Protein AF-A0A8T8I5D0-F1 (afdb_monomer)

pLDDT: mean 92.54, std 8.55, range [52.28, 98.62]

Organism: NCBI:txid173560

Foldseek 3Di:
DVDVVCDPCCLQPVLLVL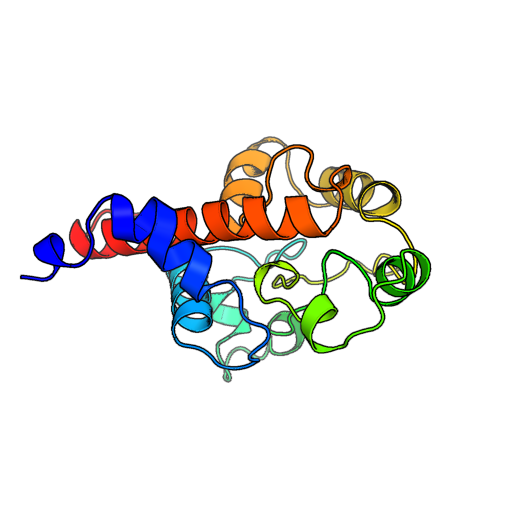LQWLDPDDPSLVLLLVLQQLLQHDQALDPHTSVLCPDPPNPNVVLVDKDFLAAQQQCVVVVNNDPTLRSRNLRIGRHDAPVVQDDHRDQNVVRVVVSCVVRPDPVCSVVNCLSRQADVVLSVDDSVVSSSSSSSSSSVSSVVSVVCVVVVDDD

Radius of gyration: 16.01 Å; Cα contacts (8 Å, |Δi|>4): 214; chains: 1; bounding box: 51×32×42 Å

Mean predicted aligned error: 4.12 Å

Solvent-accessible surface area (backbone atoms only — not comparable to full-atom values): 9520 Å² total; per-residue (Å²): 116,70,72,81,67,62,40,70,61,34,50,74,46,52,42,26,57,63,40,71,38,46,66,96,74,49,72,57,56,52,47,43,54,51,20,36,38,74,66,68,30,58,25,42,68,39,103,42,42,42,49,46,16,68,33,91,80,66,77,36,56,78,49,50,42,67,41,61,64,69,22,68,53,33,37,42,75,74,67,51,70,51,65,62,71,63,46,26,48,53,33,50,41,50,43,42,64,53,93,96,55,67,79,66,52,56,52,39,61,76,50,45,63,62,51,45,68,74,57,44,59,81,94,44,43,67,59,54,32,49,70,71,20,50,56,87,70,43,49,76,46,56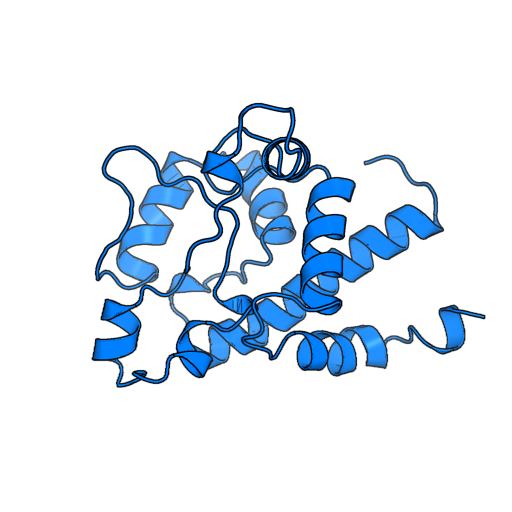,71,68,59,36,37,55,54,20,21,47,34,42,28,49,42,30,50,52,34,49,49,35,68,74,69,67,58,83,134

Sequence (1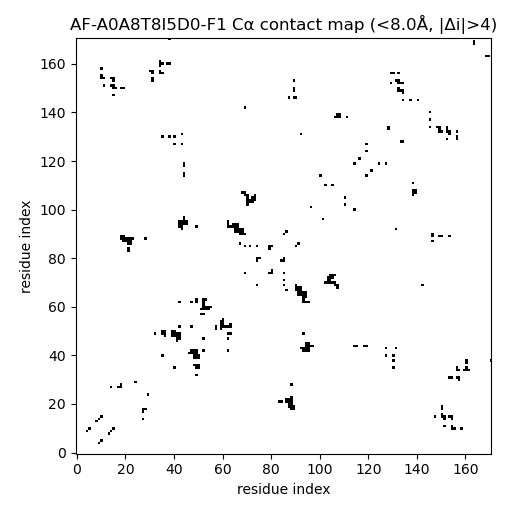71 aa):
MIGTQLTNDFWEVTMPDLLATSAGYSPSLFAYHAALVLLDADVLFAPVKVGDALDPTSGQRSAADRDHLFRRKHLESLGIKSVSRRNQLANYVFVEWPTGGKPAHEAPAEYFPKLWEAHVPADQRDRVRFLHALPEGWEQLEYEEFLERRRKHIALVIRTAFDKLRTGAAA

Nearest PDB structures (foldseek):
  4z31-assembly1_B  TM=1.890E-01  e=3.648E+00  Homo sapiens

Structure (mmCIF, N/CA/C/O backbone):
data_AF-A0A8T8I5D0-F1
#
_entry.id   AF-A0A8T8I5D0-F1
#
loop_
_atom_site.group_PDB
_atom_site.id
_atom_site.type_symbol
_atom_site.label_atom_id
_atom_site.label_alt_id
_atom_site.label_comp_id
_atom_site.label_asym_id
_atom_site.label_entity_id
_atom_site.label_seq_id
_atom_site.pdbx_PDB_ins_code
_atom_site.Cartn_x
_atom_site.Cartn_y
_atom_site.Cartn_z
_atom_site.occupancy
_atom_site.B_iso_or_equiv
_atom_site.auth_seq_id
_atom_site.auth_comp_id
_atom_site.auth_asym_id
_atom_site.auth_atom_id
_atom_site.pdbx_PDB_model_num
ATOM 1 N N . MET A 1 1 ? -29.151 4.603 5.343 1.00 59.19 1 MET A N 1
ATOM 2 C CA . MET A 1 1 ? -28.397 3.548 6.060 1.00 59.19 1 MET A CA 1
ATOM 3 C C . MET A 1 1 ? -27.159 3.180 5.256 1.00 59.19 1 MET A C 1
ATOM 5 O O . MET A 1 1 ? -27.305 2.796 4.103 1.00 59.19 1 MET A O 1
ATOM 9 N N . ILE A 1 2 ? -25.959 3.286 5.833 1.00 73.06 2 ILE A N 1
ATOM 10 C CA . ILE A 1 2 ? -24.694 3.060 5.106 1.00 73.06 2 ILE A CA 1
ATOM 11 C C . ILE A 1 2 ? -24.565 1.635 4.528 1.00 73.06 2 ILE A C 1
ATOM 13 O O . ILE A 1 2 ? -24.013 1.457 3.449 1.00 73.06 2 ILE A O 1
ATOM 17 N N . GLY A 1 3 ? -25.183 0.634 5.170 1.00 70.50 3 GLY A N 1
ATOM 18 C CA . GLY A 1 3 ? -25.175 -0.760 4.700 1.00 70.50 3 GLY A CA 1
ATOM 19 C C . GLY A 1 3 ? -25.888 -1.004 3.363 1.00 70.50 3 GLY A C 1
ATOM 20 O O . GLY A 1 3 ? -25.613 -1.997 2.708 1.00 70.50 3 GLY A O 1
ATOM 21 N N . THR A 1 4 ? -26.758 -0.088 2.920 1.00 75.00 4 THR A N 1
ATOM 22 C CA . THR A 1 4 ? -27.385 -0.163 1.581 1.00 75.00 4 THR A CA 1
ATOM 23 C C . THR A 1 4 ? -26.503 0.405 0.466 1.00 75.00 4 THR A C 1
ATOM 25 O O . THR A 1 4 ? -26.833 0.250 -0.702 1.00 75.00 4 THR A O 1
ATOM 28 N N . GLN A 1 5 ? -25.402 1.076 0.822 1.00 81.94 5 GLN A N 1
ATOM 29 C CA . GLN A 1 5 ? -24.439 1.665 -0.114 1.00 81.94 5 GLN A CA 1
ATOM 30 C C . GLN A 1 5 ? -23.137 0.849 -0.176 1.00 81.94 5 GLN A C 1
ATOM 32 O O . GLN A 1 5 ? -22.532 0.737 -1.234 1.00 81.94 5 GLN A O 1
ATOM 37 N N . LEU A 1 6 ? -22.722 0.250 0.947 1.00 88.38 6 LEU A N 1
ATOM 38 C CA . LEU A 1 6 ? -21.512 -0.574 1.059 1.00 88.38 6 LEU A CA 1
ATOM 39 C C . LEU A 1 6 ? -21.838 -2.073 0.921 1.00 88.38 6 LEU A C 1
ATOM 41 O O . LEU A 1 6 ? -21.645 -2.849 1.858 1.00 88.38 6 LEU A O 1
ATOM 45 N N . THR A 1 7 ? -22.392 -2.462 -0.229 1.00 92.56 7 THR A N 1
ATOM 46 C CA . THR A 1 7 ? -22.723 -3.860 -0.569 1.00 92.56 7 THR A CA 1
ATOM 47 C C . THR A 1 7 ? -21.466 -4.693 -0.859 1.00 92.56 7 THR A C 1
ATOM 49 O O . THR A 1 7 ? -20.357 -4.163 -0.898 1.00 92.56 7 THR A O 1
ATOM 52 N N . ASN A 1 8 ? -21.611 -6.004 -1.094 1.00 92.19 8 ASN A N 1
ATOM 53 C CA . ASN A 1 8 ? -20.480 -6.821 -1.556 1.00 92.19 8 ASN A CA 1
ATOM 54 C C . ASN A 1 8 ? -19.906 -6.292 -2.881 1.00 92.19 8 ASN A C 1
ATOM 56 O O . ASN A 1 8 ? -18.696 -6.110 -2.969 1.00 92.19 8 ASN A O 1
ATOM 60 N N . ASP A 1 9 ? -20.761 -5.914 -3.838 1.00 95.06 9 ASP A N 1
ATOM 61 C CA . ASP A 1 9 ? -20.335 -5.309 -5.109 1.00 95.06 9 ASP A CA 1
ATOM 62 C C . ASP A 1 9 ? -19.525 -4.024 -4.904 1.00 95.06 9 ASP 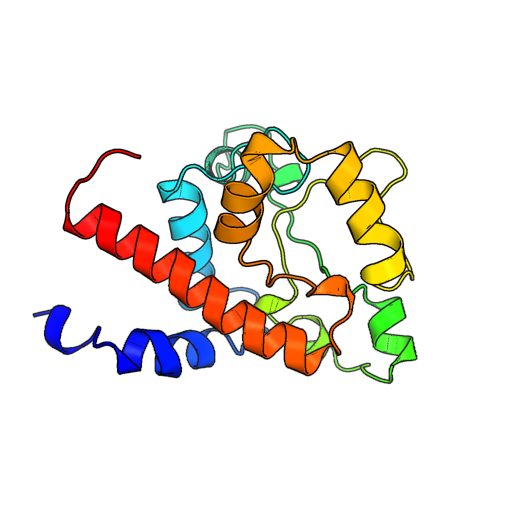A C 1
ATOM 64 O O . ASP A 1 9 ? -18.549 -3.781 -5.615 1.00 95.06 9 ASP A O 1
ATOM 68 N N . PHE A 1 10 ? -19.877 -3.211 -3.900 1.00 95.31 10 PHE A N 1
ATOM 69 C CA . PHE A 1 10 ? -19.073 -2.038 -3.569 1.00 95.31 10 PHE A CA 1
ATOM 70 C C . PHE A 1 10 ? -17.636 -2.435 -3.208 1.00 95.31 10 PHE A C 1
ATOM 72 O O . PHE A 1 10 ? -16.692 -1.821 -3.697 1.00 95.31 10 PHE A O 1
ATOM 79 N N . TRP A 1 11 ? -17.451 -3.453 -2.369 1.00 95.62 11 TRP A N 1
ATOM 80 C CA . TRP A 1 11 ? -16.123 -3.864 -1.911 1.00 95.62 11 TRP A CA 1
ATOM 81 C C . TRP A 1 11 ? -15.327 -4.640 -2.961 1.00 95.62 11 TRP A C 1
ATOM 83 O O . TRP A 1 11 ? -14.105 -4.515 -3.001 1.00 95.62 11 TRP A O 1
ATOM 93 N N . GLU A 1 12 ? -15.999 -5.438 -3.786 1.00 95.75 12 GLU A N 1
ATOM 94 C CA . GLU A 1 12 ? -15.360 -6.341 -4.748 1.00 95.75 12 GLU A CA 1
ATOM 95 C C . GLU A 1 12 ? -15.121 -5.691 -6.116 1.00 95.75 12 GLU A C 1
ATOM 97 O O . GLU A 1 12 ? -14.194 -6.093 -6.820 1.00 95.75 12 GLU A O 1
ATOM 102 N N . VAL A 1 13 ? -15.905 -4.666 -6.474 1.00 95.31 13 VAL A N 1
ATOM 103 C CA . VAL A 1 13 ? -15.837 -3.991 -7.780 1.00 95.31 13 VAL A CA 1
ATOM 104 C C . VAL A 1 13 ? -15.569 -2.497 -7.617 1.00 95.31 13 VAL A C 1
ATOM 106 O O . VAL A 1 13 ? -14.504 -2.011 -7.999 1.00 95.31 13 VAL A O 1
ATOM 109 N N . THR A 1 14 ? -16.488 -1.760 -6.986 1.00 97.25 14 THR A N 1
ATOM 110 C CA . THR A 1 14 ? -16.424 -0.288 -6.952 1.00 97.25 14 THR A CA 1
ATOM 111 C C . THR A 1 14 ? -15.174 0.228 -6.239 1.00 97.25 14 THR A C 1
ATOM 113 O O . THR A 1 14 ? -14.525 1.159 -6.709 1.00 97.25 14 THR A O 1
ATOM 116 N N . MET A 1 15 ? -14.812 -0.352 -5.095 1.00 97.25 15 MET A N 1
ATOM 117 C CA . MET A 1 15 ? -13.678 0.109 -4.301 1.00 97.25 15 MET A CA 1
ATOM 118 C C . MET A 1 15 ? -12.330 -0.153 -4.999 1.00 97.25 15 MET A C 1
ATOM 120 O O . MET A 1 15 ? -11.526 0.782 -5.074 1.00 97.25 15 MET A O 1
ATOM 124 N N . PRO A 1 16 ? -12.062 -1.348 -5.567 1.00 97.69 16 PRO A N 1
ATOM 125 C CA . PRO A 1 16 ? -10.914 -1.560 -6.448 1.00 97.69 16 PRO A CA 1
ATOM 126 C C . PRO A 1 16 ? -10.826 -0.564 -7.613 1.00 97.69 16 PRO A C 1
ATOM 128 O O . PRO A 1 16 ? -9.733 -0.060 -7.882 1.00 97.69 16 PRO A O 1
ATOM 131 N N . ASP A 1 17 ? -11.948 -0.212 -8.247 1.00 97.06 17 ASP A N 1
ATOM 132 C CA . ASP A 1 17 ? -11.974 0.781 -9.330 1.00 97.06 17 ASP A CA 1
ATOM 133 C C . ASP A 1 17 ? -11.627 2.192 -8.828 1.00 97.06 17 ASP A C 1
ATOM 135 O O . ASP A 1 17 ? -10.821 2.899 -9.435 1.00 97.06 17 ASP A O 1
ATOM 139 N N . LEU A 1 18 ? -12.136 2.592 -7.658 1.00 96.75 18 LEU A N 1
ATOM 140 C CA . LEU A 1 18 ? -11.767 3.857 -7.003 1.00 96.75 18 LEU A CA 1
ATOM 141 C C . LEU A 1 18 ? -10.282 3.917 -6.589 1.00 96.75 18 LEU A C 1
ATOM 143 O O . LEU A 1 18 ? -9.733 5.005 -6.373 1.00 96.75 18 LEU A O 1
ATOM 147 N N . LEU A 1 19 ? -9.622 2.764 -6.455 1.00 97.06 19 LEU A N 1
ATOM 148 C CA . LEU A 1 19 ? -8.183 2.636 -6.201 1.00 97.06 19 LEU A CA 1
ATOM 149 C C . LEU A 1 19 ? -7.343 2.638 -7.495 1.00 97.06 19 LEU A C 1
ATOM 151 O O . LEU A 1 19 ? -6.113 2.729 -7.423 1.00 97.06 19 LEU A O 1
ATOM 155 N N . ALA A 1 20 ? -7.964 2.588 -8.678 1.00 96.31 20 ALA A N 1
ATOM 156 C CA . ALA A 1 20 ? -7.302 2.695 -9.980 1.00 96.31 20 ALA A CA 1
ATOM 157 C C . ALA A 1 20 ? -6.967 4.150 -10.346 1.00 96.31 20 ALA A C 1
ATOM 159 O O . ALA A 1 20 ? -7.417 4.702 -11.346 1.00 96.31 20 ALA A O 1
ATOM 160 N N . THR A 1 21 ? -6.150 4.790 -9.512 1.00 94.81 21 THR A N 1
ATOM 161 C CA . THR A 1 21 ? -5.776 6.197 -9.655 1.00 94.81 21 THR A CA 1
ATOM 162 C C . THR A 1 21 ? -4.281 6.410 -9.466 1.00 94.81 21 THR A C 1
ATOM 164 O O . THR A 1 21 ? -3.608 5.655 -8.764 1.00 94.81 21 THR A O 1
ATOM 167 N N . SER A 1 22 ? -3.762 7.474 -10.078 1.00 94.06 22 SER A N 1
ATOM 168 C CA . SER A 1 22 ? -2.411 7.988 -9.835 1.00 94.06 22 SER A CA 1
ATOM 169 C C . SER A 1 22 ? -2.404 9.309 -9.065 1.00 94.06 22 SER A C 1
ATOM 171 O O . SER A 1 22 ? -1.386 10.002 -9.028 1.00 94.06 22 SER A O 1
ATOM 173 N N . ALA A 1 23 ? -3.551 9.717 -8.518 1.00 89.50 23 ALA A N 1
ATOM 174 C CA . ALA A 1 23 ? -3.652 10.937 -7.735 1.00 89.50 23 ALA A CA 1
ATOM 175 C C . ALA A 1 23 ? -2.860 10.788 -6.429 1.00 89.50 23 ALA A C 1
ATOM 177 O O . ALA A 1 23 ? -3.059 9.844 -5.667 1.00 89.50 23 ALA A O 1
ATOM 178 N N . GLY A 1 24 ? -1.984 11.755 -6.142 1.00 83.19 24 GLY A N 1
ATOM 179 C CA . GLY A 1 24 ? -1.240 11.795 -4.878 1.00 83.19 24 GLY A CA 1
ATOM 180 C C . GLY A 1 24 ? -2.123 12.065 -3.653 1.00 83.19 24 GLY A C 1
ATOM 181 O O . GLY A 1 24 ? -1.671 11.849 -2.530 1.00 83.19 24 GLY A O 1
ATOM 182 N N . TYR A 1 25 ? -3.363 12.505 -3.889 1.00 86.50 25 TYR A N 1
ATOM 183 C CA . TYR A 1 25 ? -4.380 12.864 -2.908 1.00 86.50 25 TYR A CA 1
ATOM 184 C C . TYR A 1 25 ? -5.742 12.355 -3.406 1.00 86.50 25 TYR A C 1
ATOM 186 O O . TYR A 1 25 ? -6.248 12.841 -4.418 1.00 86.50 25 TYR A O 1
ATOM 194 N N . SER A 1 26 ? -6.329 11.363 -2.735 1.00 92.00 26 SER A N 1
ATOM 195 C CA . SER A 1 26 ? -7.668 10.855 -3.062 1.00 92.00 26 SER A CA 1
ATOM 196 C C . SER A 1 26 ? -8.367 10.287 -1.820 1.00 92.00 26 SER A C 1
ATOM 198 O O . SER A 1 26 ? -7.693 9.810 -0.904 1.00 92.00 26 SER A O 1
ATOM 200 N N . PRO A 1 27 ? -9.713 10.277 -1.775 1.00 94.75 27 PRO A N 1
ATOM 201 C CA . PRO A 1 27 ? -10.451 9.658 -0.673 1.00 94.75 27 PRO A CA 1
ATOM 202 C C . PRO A 1 27 ? -10.104 8.176 -0.473 1.00 94.75 27 PRO A C 1
ATOM 204 O O . PRO A 1 27 ? -9.925 7.734 0.657 1.00 94.75 27 PRO A O 1
ATOM 207 N N . SER A 1 28 ? -9.947 7.419 -1.564 1.00 94.50 28 SER A N 1
ATOM 208 C CA . SER A 1 28 ? -9.590 5.996 -1.524 1.00 94.50 28 SER A CA 1
ATOM 209 C C . SER A 1 28 ? -8.194 5.752 -0.946 1.00 94.50 28 SER A C 1
ATOM 211 O O . SER A 1 28 ? -7.998 4.798 -0.193 1.00 94.50 28 SER A O 1
ATOM 213 N N . LEU A 1 29 ? -7.242 6.648 -1.221 1.00 94.00 29 LEU A N 1
ATOM 214 C CA . LEU A 1 29 ? -5.915 6.606 -0.617 1.00 94.00 29 LEU A CA 1
ATOM 215 C C . LEU A 1 29 ? -5.983 6.825 0.896 1.00 94.00 29 LEU A C 1
ATOM 217 O O . LEU A 1 29 ? -5.383 6.069 1.657 1.00 94.00 29 LEU A O 1
ATOM 221 N N . PHE A 1 30 ? -6.721 7.842 1.340 1.00 95.31 30 PHE A N 1
ATOM 222 C CA . PHE A 1 30 ? -6.843 8.121 2.770 1.00 95.31 30 PHE A CA 1
ATOM 223 C C . PHE A 1 30 ? -7.617 7.046 3.516 1.00 95.31 30 PHE A C 1
ATOM 225 O O . PHE A 1 30 ? -7.257 6.739 4.648 1.00 95.31 30 PHE A O 1
ATOM 232 N N . ALA A 1 31 ? -8.608 6.420 2.879 1.00 97.00 31 ALA A N 1
ATOM 233 C CA . ALA A 1 31 ? -9.266 5.244 3.431 1.00 97.00 31 ALA A CA 1
ATOM 234 C C . ALA A 1 31 ? -8.259 4.111 3.688 1.00 97.00 31 ALA A C 1
ATOM 236 O O . ALA A 1 31 ? -8.303 3.492 4.748 1.00 97.00 31 ALA A O 1
ATOM 237 N N . TYR A 1 32 ? -7.308 3.883 2.772 1.00 97.56 32 TYR A N 1
ATOM 238 C CA . TYR A 1 32 ? -6.250 2.896 2.989 1.00 97.56 32 TYR A CA 1
ATOM 239 C C . TYR A 1 32 ? -5.305 3.291 4.126 1.00 97.56 32 TYR A C 1
ATOM 241 O O . TYR A 1 32 ? -5.034 2.478 5.002 1.00 97.56 32 TYR A O 1
ATOM 249 N N . HIS A 1 33 ? -4.843 4.544 4.163 1.00 96.44 33 HIS A N 1
ATOM 250 C CA . HIS A 1 33 ? -3.977 5.015 5.249 1.00 96.44 33 HIS A CA 1
ATOM 251 C C . HIS A 1 33 ? -4.665 4.885 6.614 1.00 96.44 33 HIS A C 1
ATOM 253 O O . HIS A 1 33 ? -4.080 4.346 7.547 1.00 96.44 33 HIS A O 1
ATOM 259 N N . ALA A 1 34 ? -5.926 5.308 6.720 1.00 97.06 34 ALA A N 1
ATOM 260 C CA . ALA A 1 34 ? -6.710 5.170 7.942 1.00 97.06 34 ALA A CA 1
ATOM 261 C C . ALA A 1 34 ? -6.891 3.700 8.346 1.00 97.06 34 ALA A C 1
ATOM 263 O O . ALA A 1 34 ? -6.825 3.385 9.532 1.00 97.06 34 ALA A O 1
ATOM 264 N N . ALA A 1 35 ? -7.070 2.796 7.377 1.00 98.12 35 ALA A N 1
ATOM 265 C CA . ALA A 1 35 ? -7.148 1.365 7.644 1.00 98.12 35 ALA A CA 1
ATOM 266 C C . ALA A 1 35 ? -5.843 0.817 8.240 1.00 98.12 35 ALA A C 1
ATOM 268 O O . ALA A 1 35 ? -5.896 0.087 9.225 1.00 98.12 35 ALA A O 1
ATOM 269 N N . LEU A 1 36 ? -4.685 1.211 7.701 1.00 98.06 36 LEU A N 1
ATOM 270 C CA . LEU A 1 36 ? -3.377 0.825 8.241 1.00 98.06 36 LEU A CA 1
ATOM 271 C C . LEU A 1 36 ? -3.175 1.328 9.673 1.00 98.06 36 LEU A C 1
ATOM 273 O O . LEU A 1 36 ? -2.729 0.566 10.525 1.00 98.06 36 LEU A O 1
ATOM 277 N N . VAL A 1 37 ? -3.548 2.582 9.951 1.00 97.12 37 VAL A N 1
ATOM 278 C CA . VAL A 1 37 ? -3.482 3.153 11.306 1.00 97.12 37 VAL A CA 1
ATOM 279 C C . VAL A 1 37 ? -4.399 2.392 12.263 1.00 97.12 37 VAL A C 1
ATOM 281 O O . VAL A 1 37 ? -3.973 1.980 13.335 1.00 97.12 37 VAL A O 1
ATOM 284 N N . LEU A 1 38 ? -5.655 2.159 11.876 1.00 97.38 38 LEU A N 1
ATOM 285 C CA . LEU A 1 38 ? -6.638 1.503 12.739 1.00 97.38 38 LEU A CA 1
ATOM 286 C C . LEU A 1 38 ? -6.311 0.027 13.014 1.00 97.38 38 LEU A C 1
ATOM 288 O O . LEU A 1 38 ? -6.637 -0.499 14.080 1.00 97.38 38 LEU A O 1
ATOM 292 N N . LEU A 1 39 ? -5.707 -0.656 12.043 1.00 97.50 39 LEU A N 1
ATOM 293 C CA . LEU A 1 39 ? -5.267 -2.045 12.171 1.00 97.50 39 LEU A CA 1
ATOM 294 C C . LEU A 1 39 ? -3.867 -2.169 12.796 1.00 97.50 39 LEU A C 1
ATOM 296 O O . LEU A 1 39 ? -3.329 -3.276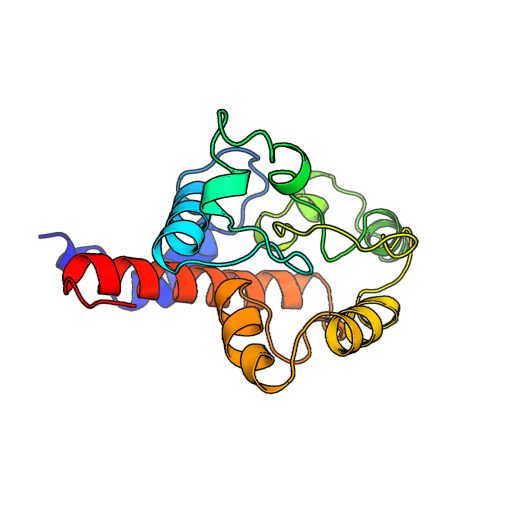 12.853 1.00 97.50 39 LEU A O 1
ATOM 300 N N . ASP A 1 40 ? -3.313 -1.058 13.291 1.00 97.00 40 ASP A N 1
ATOM 301 C CA . ASP A 1 40 ? -2.031 -0.977 13.991 1.00 97.00 40 ASP A CA 1
ATOM 302 C C . ASP A 1 40 ? -0.860 -1.547 13.168 1.00 97.00 40 ASP A C 1
ATOM 304 O O . ASP A 1 40 ? -0.034 -2.327 13.652 1.00 97.00 40 ASP A O 1
ATOM 308 N N . ALA A 1 41 ? -0.828 -1.201 11.878 1.00 97.75 41 ALA A N 1
ATOM 309 C CA . ALA A 1 41 ? 0.209 -1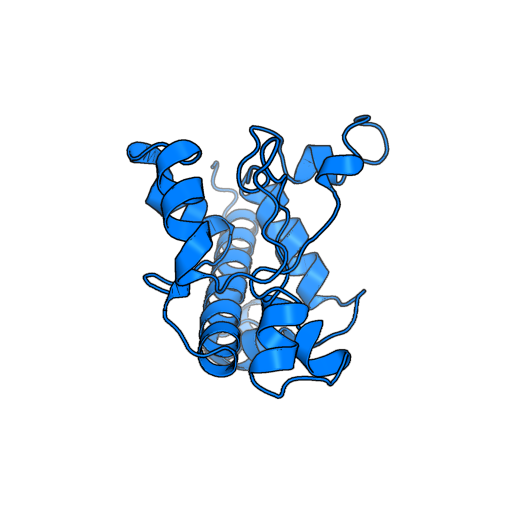.643 10.958 1.00 97.75 41 ALA A CA 1
ATOM 310 C C . ALA A 1 41 ? 1.539 -0.923 11.203 1.00 97.75 41 ALA A C 1
ATOM 312 O O . ALA A 1 41 ? 1.580 0.295 11.406 1.00 97.75 41 ALA A O 1
ATOM 313 N N . ASP A 1 42 ? 2.624 -1.681 11.093 1.00 96.88 42 ASP A N 1
ATOM 314 C CA . ASP A 1 42 ? 3.975 -1.141 10.994 1.00 96.88 42 ASP A CA 1
ATOM 315 C C . ASP A 1 42 ? 4.266 -0.698 9.547 1.00 96.88 42 ASP A C 1
ATOM 317 O O . ASP A 1 42 ? 3.601 -1.115 8.594 1.00 96.88 42 ASP A O 1
ATOM 321 N N . VAL A 1 43 ? 5.258 0.169 9.370 1.00 96.44 43 VAL A N 1
ATOM 322 C CA . VAL A 1 43 ? 5.862 0.501 8.077 1.00 96.44 43 VAL A CA 1
ATOM 323 C C . VAL A 1 43 ? 6.618 -0.728 7.568 1.00 96.44 43 VAL A C 1
ATOM 325 O O . VAL A 1 43 ? 7.294 -1.417 8.328 1.00 96.44 43 VAL A O 1
ATOM 328 N N . LEU A 1 44 ? 6.531 -1.032 6.269 1.00 95.81 44 LEU A N 1
ATOM 329 C CA . LEU A 1 44 ? 7.168 -2.234 5.733 1.00 95.81 44 LEU A CA 1
ATOM 330 C C . LEU A 1 44 ? 8.687 -2.179 5.974 1.00 95.81 44 LEU A C 1
ATOM 332 O O . LEU A 1 44 ? 9.335 -1.197 5.615 1.00 95.81 44 LEU A O 1
ATOM 336 N N . PHE A 1 45 ? 9.231 -3.252 6.555 1.00 94.38 45 PHE A N 1
ATOM 337 C CA . PHE A 1 45 ? 10.640 -3.414 6.948 1.00 94.38 45 PHE A CA 1
ATOM 338 C C . PHE A 1 45 ? 11.154 -2.495 8.073 1.00 94.38 45 PHE A C 1
ATOM 340 O O . PHE A 1 45 ? 12.355 -2.518 8.347 1.00 94.38 45 PHE A O 1
ATOM 347 N N . ALA A 1 46 ? 10.283 -1.764 8.777 1.00 92.12 46 ALA A N 1
ATOM 348 C CA . ALA A 1 46 ? 10.657 -0.991 9.961 1.00 92.12 46 ALA A CA 1
ATOM 349 C C . ALA A 1 46 ? 9.700 -1.224 11.140 1.00 92.12 46 ALA A C 1
ATOM 351 O O . ALA A 1 46 ? 8.490 -1.292 10.947 1.00 92.12 46 ALA A O 1
ATOM 352 N N . PRO A 1 47 ? 10.207 -1.268 12.385 1.00 91.94 47 PRO A N 1
ATOM 353 C CA . PRO A 1 47 ? 9.382 -1.382 13.587 1.00 91.94 47 PRO A CA 1
ATOM 354 C C . PRO A 1 47 ? 8.792 -0.016 13.994 1.00 91.94 47 PRO A C 1
ATOM 356 O O . PRO A 1 47 ? 8.949 0.427 15.130 1.00 91.94 47 PRO A O 1
ATOM 359 N N . VAL A 1 48 ? 8.166 0.691 13.050 1.00 94.06 48 VAL A N 1
ATOM 360 C CA . VAL A 1 48 ? 7.553 2.015 13.245 1.00 94.06 48 VAL A CA 1
ATOM 361 C C . VAL A 1 48 ? 6.097 1.931 12.824 1.00 94.06 48 VAL A C 1
ATOM 363 O O . VAL A 1 48 ? 5.812 1.473 11.721 1.00 94.06 48 VAL A O 1
ATOM 366 N N . LYS A 1 49 ? 5.165 2.398 13.658 1.00 96.12 49 LYS A N 1
ATOM 367 C CA . LYS A 1 49 ? 3.744 2.401 13.301 1.00 96.12 49 LYS A CA 1
ATOM 368 C C . LYS A 1 49 ? 3.471 3.373 12.164 1.00 96.12 49 LYS A C 1
ATOM 370 O O . LYS A 1 49 ? 3.968 4.496 12.160 1.00 96.12 49 LYS A O 1
ATOM 375 N N . VAL A 1 50 ? 2.588 2.989 11.243 1.00 96.25 50 VAL A N 1
ATOM 376 C CA . VAL A 1 50 ? 2.091 3.902 10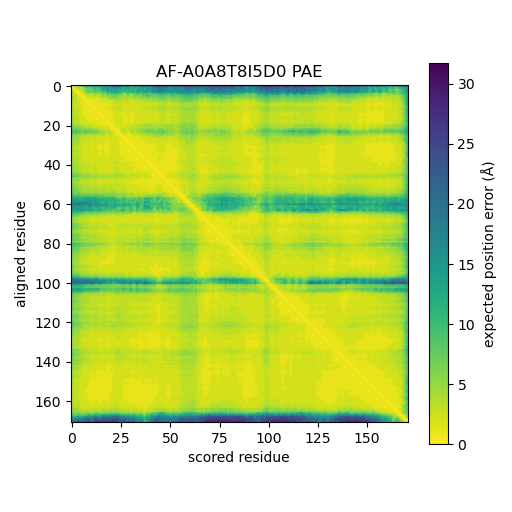.199 1.00 96.25 50 VAL A CA 1
ATOM 377 C C . VAL A 1 50 ? 1.419 5.128 10.830 1.00 96.25 50 VAL A C 1
ATOM 379 O O . VAL A 1 50 ? 1.545 6.230 10.305 1.00 96.25 50 VAL A O 1
ATOM 382 N N . GLY A 1 51 ? 0.746 4.959 11.975 1.00 95.19 51 GLY A N 1
ATOM 383 C CA . GLY A 1 51 ? 0.178 6.070 12.748 1.00 95.19 51 GLY A CA 1
ATOM 384 C C . GLY A 1 51 ? 1.236 7.081 13.184 1.00 95.19 51 GLY A C 1
ATOM 385 O O . GLY A 1 51 ? 1.094 8.266 12.891 1.00 95.19 51 GLY A O 1
ATOM 386 N N . ASP A 1 52 ? 2.324 6.604 13.790 1.00 93.62 52 ASP A N 1
ATOM 387 C CA . ASP A 1 52 ? 3.433 7.454 14.232 1.00 93.62 52 ASP A CA 1
ATOM 388 C C . ASP A 1 52 ? 4.147 8.109 13.047 1.00 93.62 52 ASP A C 1
ATOM 390 O O . ASP A 1 52 ? 4.468 9.293 13.097 1.00 93.62 52 ASP A O 1
ATOM 394 N N . ALA A 1 53 ? 4.359 7.376 11.953 1.00 91.81 53 ALA A N 1
ATOM 395 C CA . ALA A 1 53 ? 4.959 7.913 10.734 1.00 91.81 53 ALA A CA 1
ATOM 396 C C . ALA A 1 53 ? 4.134 9.075 10.150 1.00 91.81 53 ALA A C 1
ATOM 398 O O . ALA A 1 53 ? 4.690 10.074 9.698 1.00 91.81 53 ALA A O 1
ATOM 399 N N . LEU A 1 54 ? 2.803 8.967 10.178 1.00 91.06 54 LEU A N 1
ATOM 400 C CA . LEU A 1 54 ? 1.895 9.999 9.675 1.00 91.06 54 LEU A CA 1
ATOM 401 C C . LEU A 1 54 ? 1.676 11.162 10.659 1.00 91.06 54 LEU A C 1
ATOM 403 O O . LEU A 1 54 ? 1.189 12.214 10.236 1.00 91.06 54 LEU A O 1
ATOM 407 N N . ASP A 1 55 ? 2.023 11.007 11.939 1.00 89.31 55 ASP A N 1
ATOM 408 C CA . ASP A 1 55 ? 1.905 12.068 12.939 1.00 89.31 55 ASP A CA 1
ATOM 409 C C . ASP A 1 55 ? 2.989 13.148 12.719 1.00 89.31 55 ASP A C 1
ATOM 411 O O . ASP A 1 55 ? 4.187 12.885 12.862 1.00 89.31 55 ASP A O 1
ATOM 415 N N . PRO A 1 56 ? 2.615 14.408 12.415 1.00 83.88 56 PRO A N 1
ATOM 416 C CA . PRO A 1 56 ? 3.581 15.481 12.178 1.00 83.88 56 PRO A CA 1
ATOM 417 C C . PRO A 1 56 ? 4.445 15.837 13.403 1.00 83.88 56 PRO A C 1
ATOM 419 O O . PRO A 1 56 ? 5.456 16.541 13.242 1.00 83.88 56 PRO A O 1
ATOM 422 N N . THR A 1 57 ? 4.058 15.379 14.597 1.00 88.25 57 THR A N 1
ATOM 423 C CA . THR A 1 57 ? 4.714 15.650 15.883 1.00 88.25 57 THR A CA 1
ATOM 424 C C . THR A 1 57 ? 5.655 14.540 16.361 1.00 88.25 57 THR A C 1
ATOM 426 O O . THR A 1 57 ? 6.520 14.817 17.188 1.00 88.25 57 THR A O 1
ATOM 429 N N . SER A 1 58 ? 5.568 13.325 15.806 1.00 83.06 58 SER A N 1
ATOM 430 C CA . SER A 1 58 ? 6.319 12.143 16.273 1.00 83.06 58 SER A CA 1
ATOM 431 C C . SER A 1 58 ? 7.829 12.197 16.008 1.00 83.06 58 SER A C 1
ATOM 433 O O . SER A 1 58 ? 8.600 11.424 16.573 1.00 83.06 58 SER A O 1
ATOM 435 N N . GLY A 1 59 ? 8.266 13.077 15.100 1.00 78.38 59 GLY A N 1
ATOM 436 C CA . GLY A 1 59 ? 9.645 13.127 14.609 1.00 78.38 59 GLY A CA 1
ATOM 437 C C . GLY A 1 59 ? 10.001 12.029 13.593 1.00 78.38 59 GLY A C 1
ATOM 438 O O . GLY A 1 59 ? 11.080 12.094 13.012 1.00 78.38 59 GLY A O 1
ATOM 439 N N . GLN A 1 60 ? 9.094 11.090 13.295 1.00 77.81 60 GLN A N 1
ATOM 440 C CA . GLN A 1 60 ? 9.304 9.947 12.386 1.00 77.81 60 GLN A CA 1
ATOM 441 C C . GLN A 1 60 ? 8.958 10.259 10.917 1.00 77.81 60 GLN A C 1
ATOM 443 O O . GLN A 1 60 ? 8.545 9.388 10.155 1.00 77.81 60 GLN A O 1
ATOM 448 N N . ARG A 1 61 ? 9.119 11.516 10.481 1.00 66.81 61 ARG A N 1
ATOM 449 C CA . ARG A 1 61 ? 8.633 11.971 9.161 1.00 66.81 61 ARG A CA 1
ATOM 450 C C . ARG A 1 61 ? 9.253 11.228 7.978 1.00 66.81 61 ARG A C 1
ATOM 452 O O . ARG A 1 61 ? 8.602 11.122 6.948 1.00 66.81 61 ARG A O 1
ATOM 459 N N . SER A 1 62 ? 10.477 10.714 8.107 1.00 69.25 62 SER A N 1
ATOM 460 C CA . SER A 1 62 ? 11.119 9.920 7.049 1.00 69.25 62 SER A CA 1
ATOM 461 C C . SER A 1 62 ? 10.408 8.591 6.787 1.00 69.25 62 SER A C 1
ATOM 463 O O . SER A 1 62 ? 10.429 8.111 5.659 1.00 69.25 62 SER A O 1
ATOM 465 N N . ALA A 1 63 ? 9.739 8.021 7.793 1.00 73.12 63 ALA A N 1
ATOM 466 C CA . ALA A 1 63 ? 8.960 6.791 7.659 1.00 73.12 63 ALA A CA 1
ATOM 467 C C . ALA A 1 63 ? 7.574 7.033 7.020 1.00 73.12 63 ALA A C 1
ATOM 469 O O . ALA A 1 63 ? 6.889 6.087 6.628 1.00 73.12 63 ALA A O 1
ATOM 470 N N . ALA A 1 64 ? 7.152 8.301 6.890 1.00 73.94 64 ALA A N 1
ATOM 471 C CA . ALA A 1 64 ? 5.909 8.695 6.218 1.00 73.94 64 ALA A CA 1
ATOM 472 C C . ALA A 1 64 ? 6.016 8.622 4.688 1.00 73.94 64 ALA A C 1
ATOM 474 O O . ALA A 1 64 ? 5.002 8.673 3.980 1.00 73.94 64 ALA A O 1
ATOM 475 N N . ASP A 1 65 ? 7.241 8.554 4.167 1.00 82.50 65 ASP A N 1
ATOM 476 C CA . ASP A 1 65 ? 7.475 8.546 2.737 1.00 82.50 65 ASP A CA 1
ATOM 477 C C . ASP A 1 65 ? 7.003 7.224 2.131 1.00 82.50 65 ASP A C 1
ATOM 479 O O . ASP A 1 65 ? 7.340 6.119 2.557 1.00 82.50 65 ASP A O 1
ATOM 483 N N . ARG A 1 66 ? 6.191 7.353 1.084 1.00 90.94 66 ARG A N 1
ATOM 484 C CA . ARG A 1 66 ? 5.757 6.218 0.277 1.00 90.94 66 ARG A CA 1
ATOM 485 C C . ARG A 1 66 ? 6.751 5.990 -0.840 1.00 90.94 66 ARG A C 1
ATOM 487 O O . ARG A 1 66 ? 7.194 6.939 -1.486 1.00 90.94 66 ARG A O 1
ATOM 494 N N . ASP A 1 67 ? 7.003 4.729 -1.148 1.00 93.69 67 ASP A N 1
ATOM 495 C CA . ASP A 1 67 ? 7.880 4.355 -2.248 1.00 93.69 67 ASP A CA 1
ATOM 496 C C . ASP A 1 67 ? 7.232 3.309 -3.158 1.00 93.69 67 ASP A C 1
ATOM 498 O O . ASP A 1 67 ? 6.259 2.651 -2.787 1.00 93.69 67 ASP A O 1
ATOM 502 N N . HIS A 1 68 ? 7.746 3.193 -4.382 1.00 95.62 68 HIS A N 1
ATOM 503 C CA . HIS A 1 68 ? 7.242 2.254 -5.376 1.00 95.62 68 HIS A CA 1
ATOM 504 C C . HIS A 1 68 ? 7.767 0.837 -5.132 1.00 95.62 68 HIS A C 1
ATOM 506 O O . HIS A 1 68 ? 8.971 0.639 -4.956 1.00 95.62 68 HIS A O 1
ATOM 512 N N . LEU A 1 69 ? 6.889 -0.157 -5.238 1.00 96.75 69 LEU A N 1
ATOM 513 C CA . LEU A 1 69 ? 7.256 -1.574 -5.261 1.00 96.75 69 LEU A CA 1
ATOM 514 C C . LEU A 1 69 ? 7.897 -1.935 -6.609 1.00 96.75 69 LEU A C 1
ATOM 516 O O . LEU A 1 69 ? 9.047 -2.370 -6.669 1.00 96.75 69 LEU A O 1
ATOM 520 N N . PHE A 1 70 ? 7.227 -1.653 -7.725 1.00 97.31 70 PHE A N 1
ATOM 521 C CA . PHE A 1 70 ? 7.864 -1.732 -9.037 1.00 97.31 70 PHE A CA 1
ATOM 522 C C . PHE A 1 70 ? 8.644 -0.446 -9.302 1.00 97.31 70 PHE A C 1
ATOM 524 O O . PHE A 1 70 ? 8.072 0.637 -9.477 1.00 97.31 70 PHE A O 1
ATOM 531 N N . ARG A 1 71 ? 9.974 -0.569 -9.320 1.00 95.00 71 ARG A N 1
ATOM 532 C CA . ARG A 1 71 ? 10.907 0.559 -9.402 1.00 95.00 71 ARG A CA 1
ATOM 533 C C . ARG A 1 71 ? 10.841 1.232 -10.766 1.00 95.00 71 ARG A C 1
ATOM 535 O O . ARG A 1 71 ? 10.671 0.587 -11.798 1.00 95.00 71 ARG A O 1
ATOM 542 N N . ARG A 1 72 ? 11.060 2.549 -10.785 1.00 95.12 72 ARG A N 1
ATOM 543 C CA . ARG A 1 72 ? 10.975 3.376 -11.998 1.00 95.12 72 ARG A CA 1
ATOM 544 C C . ARG A 1 72 ? 11.758 2.801 -13.183 1.00 95.12 72 ARG A C 1
ATOM 546 O O . ARG A 1 72 ? 11.208 2.726 -14.275 1.00 95.12 72 ARG A O 1
ATOM 553 N N . LYS A 1 73 ? 13.033 2.455 -12.977 1.00 95.25 73 LYS A N 1
ATOM 554 C CA . LYS A 1 73 ? 13.920 1.997 -14.058 1.00 95.25 73 LYS A CA 1
ATOM 555 C C . LYS A 1 73 ? 13.551 0.601 -14.567 1.00 95.25 73 LYS A C 1
ATOM 557 O O . LYS A 1 73 ? 13.639 0.376 -15.768 1.00 95.25 73 LYS A O 1
ATOM 562 N N . HIS A 1 74 ? 13.057 -0.273 -13.689 1.00 96.56 74 HIS A N 1
ATOM 563 C CA . HIS A 1 74 ? 12.473 -1.553 -14.087 1.00 96.56 74 HIS A CA 1
ATOM 564 C C . HIS A 1 74 ? 11.216 -1.343 -14.951 1.00 96.56 74 HIS A C 1
ATOM 566 O O . HIS A 1 74 ? 11.103 -1.881 -16.042 1.00 96.56 74 HIS A O 1
ATOM 572 N N . LEU A 1 75 ? 10.302 -0.459 -14.540 1.00 97.19 75 LEU A N 1
ATOM 573 C CA . LEU A 1 75 ? 9.121 -0.139 -15.353 1.00 97.19 75 LEU A CA 1
ATOM 574 C C . LEU A 1 75 ? 9.489 0.485 -16.711 1.00 97.19 75 LEU A C 1
ATOM 576 O O . LEU A 1 75 ? 8.868 0.175 -17.725 1.00 97.19 75 LEU A O 1
ATOM 580 N N . GLU A 1 76 ? 10.517 1.337 -16.758 1.00 96.38 76 GLU A N 1
ATOM 581 C CA . GLU A 1 76 ? 11.020 1.911 -18.012 1.00 96.38 76 GLU A CA 1
ATOM 582 C C . GLU A 1 76 ? 11.601 0.845 -18.959 1.00 96.38 76 GLU A C 1
ATOM 584 O O . GLU A 1 76 ? 11.388 0.966 -20.170 1.00 96.38 76 GLU A O 1
ATOM 589 N N . SER A 1 77 ? 12.279 -0.193 -18.447 1.00 95.81 77 SER A N 1
ATOM 590 C CA . SER A 1 77 ? 12.800 -1.296 -19.274 1.00 95.81 77 SER A CA 1
ATOM 591 C C . SER A 1 77 ? 11.691 -2.184 -19.843 1.00 95.81 77 SER A C 1
ATOM 593 O O . SER A 1 77 ? 11.832 -2.680 -20.957 1.00 95.81 77 SER A O 1
ATOM 595 N N . LEU A 1 78 ? 10.551 -2.285 -19.152 1.00 95.69 78 LEU A N 1
ATOM 596 C CA . LEU A 1 78 ? 9.322 -2.920 -19.649 1.00 95.69 78 LEU A CA 1
ATOM 597 C C . LEU A 1 78 ? 8.521 -2.026 -20.621 1.00 95.69 78 LEU A C 1
ATOM 599 O O . LEU A 1 78 ? 7.408 -2.361 -21.022 1.00 95.69 78 LEU A O 1
ATOM 603 N N . GLY A 1 79 ? 9.042 -0.849 -20.986 1.00 96.81 79 GLY A N 1
ATOM 604 C CA . GLY A 1 79 ? 8.369 0.099 -21.880 1.00 96.81 79 GLY A CA 1
ATOM 605 C C . GLY A 1 79 ? 7.310 0.981 -21.203 1.00 96.81 79 GLY A C 1
ATOM 606 O O . GLY A 1 79 ? 6.687 1.819 -21.860 1.00 96.81 79 GLY A O 1
ATOM 607 N N . ILE A 1 80 ? 7.131 0.879 -19.884 1.00 96.50 80 ILE A N 1
ATOM 608 C CA . ILE A 1 80 ? 6.154 1.651 -19.107 1.00 96.50 80 ILE A CA 1
ATOM 609 C C . ILE A 1 80 ? 6.779 2.982 -18.675 1.00 96.50 80 ILE A C 1
ATOM 611 O O . ILE A 1 80 ? 7.305 3.157 -17.576 1.00 96.50 80 ILE A O 1
ATOM 615 N N . LYS A 1 81 ? 6.718 3.961 -19.579 1.00 94.44 81 LYS A N 1
ATOM 616 C CA . LYS A 1 81 ? 7.351 5.282 -19.393 1.00 94.44 81 LYS A CA 1
ATOM 617 C C . LYS A 1 81 ? 6.414 6.347 -18.819 1.00 94.44 81 LYS A C 1
ATOM 619 O O . LYS A 1 81 ? 6.881 7.352 -18.283 1.00 94.44 81 LYS A O 1
ATOM 624 N N . SER A 1 82 ? 5.100 6.138 -18.922 1.00 95.75 82 SER A N 1
ATOM 625 C CA . SER A 1 82 ? 4.103 7.105 -18.451 1.00 95.75 82 SER A CA 1
ATOM 626 C C . SER A 1 82 ? 4.185 7.301 -16.935 1.00 95.75 82 SER A C 1
ATOM 628 O O . SER A 1 82 ? 4.127 6.341 -16.167 1.00 95.75 82 SER A O 1
ATOM 630 N N . VAL A 1 83 ? 4.259 8.560 -16.495 1.00 94.62 83 VAL A N 1
ATOM 631 C CA . VAL A 1 83 ? 4.248 8.921 -15.069 1.00 94.62 83 VAL A CA 1
ATOM 632 C C . VAL A 1 83 ? 2.963 8.446 -14.390 1.00 94.62 83 VAL A C 1
ATOM 634 O O . VAL A 1 83 ? 3.045 7.872 -13.309 1.00 94.62 83 VAL A O 1
ATOM 637 N N . SER A 1 84 ? 1.799 8.604 -15.029 1.00 94.38 84 SER A N 1
ATOM 638 C CA . SER A 1 84 ? 0.517 8.181 -14.449 1.00 94.38 84 SER A CA 1
ATOM 639 C C . SER A 1 84 ? 0.414 6.664 -14.293 1.00 94.38 84 SER A C 1
ATOM 641 O O . SER A 1 84 ? -0.175 6.190 -13.325 1.00 94.38 84 SER A O 1
ATOM 643 N N . ARG A 1 85 ? 1.027 5.887 -15.197 1.00 95.31 85 ARG A N 1
ATOM 644 C CA . ARG A 1 85 ? 1.078 4.422 -15.063 1.00 95.31 85 ARG A CA 1
ATOM 645 C C . ARG A 1 85 ? 2.017 3.978 -13.952 1.00 95.31 85 ARG A C 1
ATOM 647 O O . ARG A 1 85 ? 1.676 3.058 -13.235 1.00 95.31 85 ARG A O 1
ATOM 654 N N . ARG A 1 86 ? 3.163 4.637 -13.768 1.00 95.38 86 ARG A N 1
ATOM 655 C CA . ARG A 1 86 ? 4.109 4.277 -12.694 1.00 95.38 86 ARG A CA 1
ATOM 656 C C . ARG A 1 86 ? 3.622 4.691 -11.308 1.00 95.38 86 ARG A C 1
ATOM 658 O O . ARG A 1 86 ? 3.838 3.969 -10.337 1.00 95.38 86 ARG A O 1
ATOM 665 N N . ASN A 1 87 ? 2.961 5.845 -11.222 1.00 95.50 87 ASN A N 1
ATOM 666 C CA . ASN A 1 87 ? 2.471 6.434 -9.974 1.00 95.50 87 ASN A CA 1
ATOM 667 C C . ASN A 1 87 ? 1.080 5.926 -9.585 1.00 95.50 87 ASN A C 1
ATOM 669 O O . ASN A 1 87 ? 0.341 6.627 -8.899 1.00 95.50 87 ASN A O 1
ATOM 673 N N . GLN A 1 88 ? 0.702 4.730 -10.029 1.00 97.19 88 GLN A N 1
ATOM 674 C CA . GLN A 1 88 ? -0.531 4.096 -9.582 1.00 97.19 88 GLN A CA 1
ATOM 675 C C . GLN A 1 88 ? -0.488 3.889 -8.069 1.00 97.19 88 GLN A C 1
ATOM 677 O O . GLN A 1 88 ? 0.527 3.452 -7.529 1.00 97.19 88 GLN A O 1
ATOM 682 N N . LEU A 1 89 ? -1.601 4.166 -7.393 1.00 96.62 89 LEU A N 1
ATOM 683 C CA . LEU A 1 89 ? -1.744 4.027 -5.944 1.00 96.62 89 LEU A CA 1
ATOM 684 C C . LEU A 1 89 ? -1.298 2.642 -5.469 1.00 96.62 89 LEU A C 1
ATOM 686 O O . LEU A 1 89 ? -0.505 2.529 -4.538 1.00 96.62 89 LEU A O 1
ATOM 690 N N . ALA A 1 90 ? -1.737 1.595 -6.169 1.00 97.75 90 ALA A N 1
ATOM 691 C CA . ALA A 1 90 ? -1.382 0.212 -5.873 1.00 97.75 90 ALA A CA 1
ATOM 692 C C . ALA A 1 90 ? 0.101 -0.127 -6.111 1.00 97.75 90 ALA A C 1
ATOM 694 O O . ALA A 1 90 ? 0.527 -1.215 -5.745 1.00 97.75 90 ALA A O 1
ATOM 695 N N . ASN A 1 91 ? 0.910 0.780 -6.662 1.00 97.75 91 ASN A N 1
ATOM 696 C CA . ASN A 1 91 ? 2.360 0.618 -6.730 1.00 97.75 91 ASN A CA 1
ATOM 697 C C . ASN A 1 91 ? 3.086 1.193 -5.504 1.00 97.75 91 ASN A C 1
ATOM 699 O O . ASN A 1 91 ? 4.267 0.921 -5.334 1.00 97.75 91 ASN A O 1
ATOM 703 N N . TYR A 1 92 ? 2.416 1.974 -4.653 1.00 95.88 92 TYR A N 1
ATOM 704 C CA . TYR A 1 92 ? 3.038 2.601 -3.488 1.00 95.88 92 TYR A CA 1
ATOM 705 C C . TYR A 1 92 ? 2.880 1.781 -2.209 1.00 95.88 92 TYR A C 1
ATOM 707 O O . TYR A 1 92 ? 1.880 1.092 -2.000 1.00 95.88 92 TYR A O 1
ATOM 715 N N . VAL A 1 93 ? 3.847 1.899 -1.310 1.00 95.69 93 VAL A N 1
ATOM 716 C CA . VAL A 1 93 ? 3.792 1.331 0.038 1.00 95.69 93 VAL A CA 1
ATOM 717 C C . VAL A 1 93 ? 4.514 2.261 1.014 1.00 95.69 93 VAL A C 1
ATOM 719 O O . VAL A 1 93 ? 5.451 2.951 0.613 1.00 95.69 93 VAL A O 1
ATOM 722 N N . PHE A 1 94 ? 4.080 2.294 2.274 1.00 95.62 94 PHE A N 1
ATOM 723 C CA . PHE A 1 94 ? 4.914 2.819 3.355 1.00 95.62 94 PHE A CA 1
ATOM 724 C C . PHE A 1 94 ? 6.007 1.798 3.628 1.00 95.62 94 PHE A C 1
ATOM 726 O O . PHE A 1 94 ? 5.706 0.678 4.040 1.00 95.62 94 PHE A O 1
ATOM 733 N N . VAL A 1 95 ? 7.248 2.164 3.342 1.00 94.12 95 VAL A N 1
ATOM 734 C CA . VAL A 1 95 ? 8.400 1.278 3.470 1.00 94.12 95 VAL A CA 1
ATOM 735 C C . VAL A 1 95 ? 9.602 2.089 3.902 1.00 94.12 95 VAL A C 1
ATOM 737 O O . VAL A 1 95 ? 9.871 3.154 3.350 1.00 94.12 95 VAL A O 1
ATOM 740 N N . GLU A 1 96 ? 10.355 1.543 4.842 1.00 91.81 96 GLU A N 1
ATOM 741 C CA . GLU A 1 96 ? 11.680 2.035 5.165 1.00 91.81 96 GLU A CA 1
ATOM 742 C C . GLU A 1 96 ? 12.689 1.026 4.631 1.00 91.81 96 GLU A C 1
ATOM 744 O O . GLU A 1 96 ? 12.727 -0.130 5.047 1.00 91.81 96 GLU A O 1
ATOM 749 N N . TRP A 1 97 ? 13.476 1.433 3.638 1.00 90.25 97 TRP A N 1
ATOM 750 C CA . TRP A 1 97 ? 14.452 0.531 3.042 1.00 90.25 97 TRP A CA 1
ATOM 751 C C . TRP A 1 97 ? 15.643 0.351 3.991 1.00 90.25 97 TRP A C 1
ATOM 753 O O . TRP A 1 97 ? 16.283 1.351 4.328 1.00 90.25 97 TRP A O 1
ATOM 763 N N . PRO A 1 98 ? 16.000 -0.892 4.363 1.00 85.94 98 PRO A N 1
ATOM 764 C CA . PRO A 1 98 ? 17.173 -1.159 5.188 1.00 85.94 98 PRO A CA 1
ATOM 765 C C . PRO A 1 98 ? 18.459 -0.597 4.563 1.00 85.94 98 PRO A C 1
ATOM 767 O O . PRO A 1 98 ? 18.566 -0.453 3.340 1.00 85.94 98 PRO A O 1
ATOM 770 N N . THR A 1 99 ? 19.464 -0.303 5.391 1.00 74.12 99 THR A N 1
ATOM 771 C CA . THR A 1 99 ? 20.756 0.250 4.951 1.00 74.12 99 THR A CA 1
ATOM 772 C C . THR A 1 99 ? 21.381 -0.590 3.830 1.00 74.12 99 THR A C 1
ATOM 774 O O . THR A 1 99 ? 21.629 -1.780 3.998 1.00 74.12 99 THR A O 1
ATOM 777 N N . GLY A 1 100 ? 21.644 0.038 2.676 1.00 68.69 100 GLY A N 1
ATOM 778 C CA . GLY A 1 100 ? 22.184 -0.627 1.479 1.00 68.69 100 GLY A CA 1
ATOM 779 C C . GLY A 1 100 ? 21.154 -1.379 0.621 1.00 68.69 100 GLY A C 1
ATOM 780 O O . GLY A 1 100 ? 21.529 -1.960 -0.392 1.00 68.69 100 GLY A O 1
ATOM 781 N N . GLY A 1 101 ? 19.872 -1.356 1.000 1.00 74.38 101 GLY A N 1
ATOM 782 C CA . GLY A 1 101 ? 18.829 -2.243 0.476 1.00 74.38 101 GLY A CA 1
ATOM 783 C C . GLY A 1 101 ? 17.696 -1.573 -0.301 1.00 74.38 101 GLY A C 1
ATOM 784 O O . GLY A 1 101 ? 16.698 -2.235 -0.568 1.00 74.38 101 GLY A O 1
ATOM 785 N N . LYS A 1 102 ? 17.801 -0.287 -0.675 1.00 87.00 102 LYS A N 1
ATOM 786 C CA . LYS A 1 102 ? 16.818 0.339 -1.576 1.00 87.00 102 LYS A CA 1
ATOM 787 C C . LYS A 1 102 ? 17.087 -0.115 -3.017 1.00 87.00 102 LYS A C 1
ATOM 789 O O . LYS A 1 102 ? 18.064 0.358 -3.602 1.00 87.00 102 LYS A O 1
ATOM 794 N N . PRO A 1 103 ? 16.234 -0.961 -3.622 1.00 88.00 103 PRO A N 1
ATOM 795 C CA . PRO A 1 103 ? 16.426 -1.389 -5.001 1.00 88.00 103 PRO A CA 1
ATOM 796 C C . PRO A 1 103 ? 16.326 -0.183 -5.934 1.00 88.00 103 PRO A C 1
ATOM 798 O O . PRO A 1 103 ? 15.470 0.702 -5.790 1.00 88.00 103 PRO A O 1
ATOM 801 N N . ALA A 1 104 ? 17.215 -0.130 -6.909 1.00 87.06 104 ALA A N 1
ATOM 802 C CA . ALA A 1 104 ? 17.285 0.968 -7.848 1.00 87.06 104 ALA A CA 1
ATOM 803 C C . ALA A 1 104 ? 16.640 0.583 -9.182 1.00 87.06 104 ALA A C 1
ATOM 805 O O . ALA A 1 104 ? 15.891 1.379 -9.760 1.00 87.06 104 ALA A O 1
ATOM 806 N N . HIS A 1 105 ? 17.007 -0.574 -9.733 1.00 89.75 105 HIS A N 1
ATOM 807 C CA . HIS A 1 105 ? 16.718 -0.992 -11.118 1.00 89.75 105 HIS A CA 1
ATOM 808 C C . HIS A 1 105 ? 16.135 -2.404 -11.183 1.00 89.75 105 HIS A C 1
ATOM 810 O O . HIS A 1 105 ? 15.587 -2.783 -12.212 1.00 89.75 105 HIS A O 1
ATOM 816 N N . GLU A 1 106 ? 16.265 -3.136 -10.086 1.00 93.94 106 GLU A N 1
ATOM 817 C CA . GLU A 1 106 ? 15.937 -4.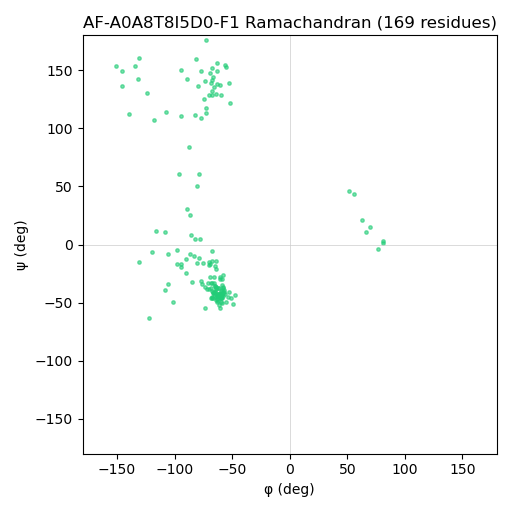537 -9.928 1.00 93.94 106 GLU A CA 1
ATOM 818 C C . GLU A 1 106 ? 14.431 -4.778 -10.042 1.00 93.94 106 GLU A C 1
ATOM 820 O O . GLU A 1 106 ? 13.605 -3.971 -9.587 1.00 93.94 106 GLU A O 1
ATOM 825 N N . ALA A 1 107 ? 14.082 -5.919 -10.633 1.00 95.25 107 ALA A N 1
ATOM 826 C CA . ALA A 1 107 ? 12.716 -6.424 -10.613 1.00 95.25 107 ALA A CA 1
ATOM 827 C C . ALA A 1 107 ? 12.325 -6.832 -9.179 1.00 95.25 107 ALA A C 1
ATOM 829 O O . ALA A 1 107 ? 13.193 -7.260 -8.412 1.00 95.25 107 ALA A O 1
ATOM 830 N N . PRO A 1 108 ? 11.036 -6.772 -8.799 1.00 96.94 108 PRO A N 1
ATOM 831 C CA . PRO A 1 108 ? 10.576 -7.251 -7.494 1.00 96.94 108 PRO A CA 1
ATOM 832 C C . PRO A 1 108 ? 11.093 -8.640 -7.108 1.00 96.94 108 PRO A C 1
ATOM 834 O O . PRO A 1 108 ? 11.587 -8.807 -5.995 1.00 96.94 108 PRO A O 1
ATOM 837 N N . ALA A 1 109 ? 11.083 -9.602 -8.036 1.00 97.00 109 ALA A N 1
ATOM 838 C CA . ALA A 1 109 ? 11.595 -10.956 -7.811 1.00 97.00 109 ALA A CA 1
ATOM 839 C C . ALA A 1 109 ? 13.078 -11.013 -7.389 1.00 97.00 109 ALA A C 1
ATOM 841 O O . ALA A 1 109 ? 13.496 -11.962 -6.729 1.00 97.00 109 ALA A O 1
ATOM 842 N N . GLU A 1 110 ? 13.888 -10.018 -7.755 1.00 95.62 110 GLU A N 1
ATOM 843 C CA . GLU A 1 110 ? 15.333 -10.009 -7.495 1.00 95.62 110 GLU A CA 1
ATOM 844 C C . GLU A 1 110 ? 15.682 -9.483 -6.096 1.00 95.62 110 GLU A C 1
ATOM 846 O O . GLU A 1 110 ? 16.677 -9.917 -5.494 1.00 95.62 110 GLU A O 1
ATOM 851 N N . TYR A 1 111 ? 14.879 -8.542 -5.586 1.00 94.56 111 TYR A N 1
ATOM 852 C CA . TYR A 1 111 ? 15.145 -7.851 -4.324 1.00 94.56 111 TYR A CA 1
ATOM 853 C C . TYR A 1 111 ? 14.191 -8.271 -3.198 1.00 94.56 111 TYR A C 1
ATOM 855 O O . TYR A 1 111 ? 14.625 -8.418 -2.054 1.00 94.56 111 TYR A O 1
ATOM 863 N N . PHE A 1 112 ? 12.902 -8.475 -3.491 1.00 95.75 112 PHE A N 1
ATOM 864 C CA . PHE A 1 112 ? 11.873 -8.593 -2.460 1.00 95.75 112 PHE A CA 1
ATOM 865 C C . PHE A 1 112 ? 12.019 -9.855 -1.602 1.00 95.75 112 PHE A C 1
ATOM 867 O O . PHE A 1 112 ? 11.994 -9.703 -0.382 1.00 95.75 112 PHE A O 1
ATOM 874 N N . PRO A 1 113 ? 12.264 -11.065 -2.154 1.00 95.88 113 PRO A N 1
ATOM 875 C CA . PRO A 1 113 ? 12.405 -12.270 -1.333 1.00 95.88 113 PRO A CA 1
ATOM 876 C C . PRO A 1 113 ? 13.526 -12.168 -0.292 1.00 95.88 113 PRO A C 1
ATOM 878 O O . PRO A 1 113 ? 13.363 -12.614 0.840 1.00 95.88 113 PRO A O 1
ATOM 881 N N . LYS A 1 114 ? 14.649 -11.529 -0.652 1.00 94.12 114 LYS A N 1
ATOM 882 C CA . LYS A 1 114 ? 15.804 -11.353 0.244 1.00 94.12 114 LYS A CA 1
ATOM 883 C C . LYS A 1 114 ? 15.474 -10.419 1.405 1.00 94.12 114 LYS A C 1
ATOM 885 O O . LYS A 1 114 ? 15.780 -10.740 2.548 1.00 94.12 114 LYS A O 1
ATOM 890 N N . LEU A 1 115 ? 14.839 -9.281 1.113 1.00 94.44 115 LEU A N 1
ATOM 891 C CA . LEU A 1 115 ? 14.415 -8.332 2.145 1.00 94.44 115 LEU A CA 1
ATOM 892 C C . LEU A 1 115 ? 13.311 -8.921 3.025 1.00 94.44 115 LEU A C 1
ATOM 894 O O . LEU A 1 115 ? 13.355 -8.774 4.241 1.00 94.44 115 LEU A O 1
ATOM 898 N N . TRP A 1 116 ? 12.350 -9.619 2.418 1.00 95.38 116 TRP A N 1
ATOM 899 C CA . TRP A 1 116 ? 11.252 -10.268 3.124 1.00 95.38 116 TRP A CA 1
ATOM 900 C C . TRP A 1 116 ? 11.755 -11.301 4.130 1.00 95.38 116 TRP A C 1
ATOM 902 O O . TRP A 1 116 ? 11.377 -11.250 5.295 1.00 95.38 116 TRP A O 1
ATOM 912 N N . GLU A 1 117 ? 12.654 -12.192 3.708 1.00 94.94 117 GLU A N 1
ATOM 913 C CA . GLU A 1 117 ? 13.227 -13.209 4.591 1.00 94.94 117 GLU A CA 1
ATOM 914 C C . GLU A 1 117 ? 14.059 -12.588 5.725 1.00 94.94 117 GLU A C 1
ATOM 916 O O . GLU A 1 117 ? 13.987 -13.047 6.860 1.00 94.94 117 GLU A O 1
ATOM 921 N N . ALA A 1 118 ? 14.812 -11.521 5.438 1.00 93.94 118 ALA A N 1
ATOM 922 C CA . ALA A 1 118 ? 15.691 -10.880 6.414 1.00 93.94 118 ALA A CA 1
ATOM 923 C C . ALA A 1 118 ? 14.959 -9.993 7.439 1.00 93.94 118 ALA A C 1
ATOM 925 O O . ALA A 1 118 ? 15.429 -9.864 8.568 1.00 93.94 118 ALA A O 1
ATOM 926 N N . HIS A 1 119 ? 13.845 -9.362 7.056 1.00 93.81 119 HIS A N 1
ATOM 927 C CA . HIS A 1 119 ? 13.210 -8.302 7.852 1.00 93.81 119 HIS A CA 1
ATOM 928 C C . HIS A 1 119 ? 11.778 -8.606 8.296 1.00 93.81 119 HIS A C 1
ATOM 930 O O . HIS A 1 119 ? 11.223 -7.833 9.074 1.00 93.81 119 HIS A O 1
ATOM 936 N N . VAL A 1 120 ? 11.169 -9.704 7.836 1.00 95.38 120 VAL A N 1
ATOM 937 C CA . VAL A 1 120 ? 9.813 -10.096 8.244 1.00 95.38 120 VAL A CA 1
ATOM 938 C C . VAL A 1 120 ? 9.848 -11.453 8.957 1.00 95.38 120 VAL A C 1
ATOM 940 O O . VAL A 1 120 ? 10.008 -12.493 8.300 1.00 95.38 120 VAL A O 1
ATOM 943 N N . PRO A 1 121 ? 9.670 -11.466 10.295 1.00 95.56 121 PRO A N 1
ATOM 944 C CA . PRO A 1 121 ? 9.610 -12.692 11.084 1.00 95.56 121 PRO A CA 1
ATOM 945 C C . PRO A 1 121 ? 8.573 -13.673 10.537 1.00 95.56 121 PRO A C 1
ATOM 947 O O . PRO A 1 121 ? 7.485 -13.271 10.122 1.00 95.56 121 PRO A O 1
ATOM 950 N N . ALA A 1 122 ? 8.913 -14.964 10.520 1.00 96.62 122 ALA A N 1
ATOM 951 C CA . ALA A 1 122 ? 8.094 -16.000 9.890 1.00 96.62 122 ALA A CA 1
ATOM 952 C C . ALA A 1 122 ? 6.663 -16.065 10.449 1.00 96.62 122 ALA A C 1
ATOM 954 O O . ALA A 1 122 ? 5.714 -16.203 9.682 1.00 96.62 122 ALA A O 1
ATOM 955 N N . ASP A 1 123 ? 6.516 -15.887 11.759 1.00 97.00 123 ASP A N 1
ATOM 956 C CA . ASP A 1 123 ? 5.252 -15.856 12.498 1.00 97.00 123 ASP A CA 1
ATOM 957 C C . ASP A 1 123 ? 4.393 -14.611 12.212 1.00 97.00 123 ASP A C 1
ATOM 959 O O . ASP A 1 123 ? 3.201 -14.600 12.509 1.00 97.00 123 ASP A O 1
ATOM 963 N N . GLN A 1 124 ? 4.968 -13.574 11.595 1.00 96.38 124 GLN A N 1
ATOM 964 C CA . GLN A 1 124 ? 4.276 -12.324 11.268 1.00 96.38 124 GLN A CA 1
ATOM 965 C C . GLN A 1 124 ? 3.954 -12.175 9.777 1.00 96.38 124 GLN A C 1
ATOM 967 O O . GLN A 1 124 ? 3.221 -11.257 9.399 1.00 96.38 124 GLN A O 1
ATOM 972 N N . ARG A 1 125 ? 4.465 -13.065 8.915 1.00 96.94 125 ARG A N 1
ATOM 973 C CA . ARG A 1 125 ? 4.384 -12.935 7.447 1.00 96.94 125 ARG A CA 1
ATOM 974 C C . ARG A 1 125 ? 2.964 -12.739 6.939 1.00 96.94 125 ARG A C 1
ATOM 976 O O . ARG A 1 125 ? 2.748 -11.845 6.125 1.00 96.94 125 ARG A O 1
ATOM 983 N N . ASP A 1 126 ? 2.008 -13.516 7.434 1.00 97.38 126 ASP A N 1
ATOM 984 C CA . ASP A 1 126 ? 0.615 -13.434 6.983 1.00 97.38 126 ASP A CA 1
ATOM 985 C C . ASP A 1 126 ? -0.021 -12.097 7.358 1.00 97.38 126 ASP A C 1
ATOM 987 O O . ASP A 1 126 ? -0.664 -11.452 6.527 1.00 97.38 126 ASP A O 1
ATOM 991 N N . ARG A 1 127 ? 0.231 -11.627 8.587 1.00 97.38 127 ARG A N 1
ATOM 992 C CA . ARG A 1 127 ? -0.254 -10.328 9.063 1.00 97.38 127 ARG A CA 1
ATOM 993 C C . ARG A 1 127 ? 0.349 -9.188 8.247 1.00 97.38 127 ARG A C 1
ATOM 995 O O . ARG A 1 127 ? -0.390 -8.339 7.758 1.00 97.38 127 ARG A O 1
ATOM 1002 N N . VAL A 1 128 ? 1.669 -9.176 8.066 1.00 97.75 128 VAL A N 1
ATOM 1003 C CA . VAL A 1 128 ? 2.376 -8.134 7.302 1.00 97.75 128 VAL A CA 1
ATOM 1004 C C . VAL A 1 128 ? 1.913 -8.137 5.843 1.00 97.75 128 VAL A C 1
ATOM 1006 O O . VAL A 1 128 ? 1.595 -7.087 5.283 1.00 97.75 128 VAL A O 1
ATOM 1009 N N . ARG A 1 129 ? 1.789 -9.318 5.228 1.00 97.81 129 ARG A N 1
ATOM 1010 C CA . ARG A 1 129 ? 1.308 -9.475 3.851 1.00 97.81 129 ARG A CA 1
ATOM 1011 C C . ARG A 1 129 ? -0.109 -8.933 3.685 1.00 97.81 129 ARG A C 1
ATOM 1013 O O . ARG A 1 129 ? -0.369 -8.196 2.731 1.00 97.81 129 ARG A O 1
ATOM 1020 N N . PHE A 1 130 ? -1.001 -9.277 4.614 1.00 98.56 130 PHE A N 1
ATOM 1021 C CA . PHE A 1 130 ? -2.371 -8.782 4.637 1.00 98.56 130 PHE A CA 1
ATOM 1022 C C . PHE A 1 130 ? -2.406 -7.257 4.758 1.00 98.56 130 PHE A C 1
ATOM 1024 O O . PHE A 1 130 ? -2.972 -6.602 3.887 1.00 98.56 130 PHE A O 1
ATOM 1031 N N . LEU A 1 131 ? -1.756 -6.689 5.779 1.00 98.38 131 LEU A N 1
ATOM 1032 C CA . LEU A 1 131 ? -1.792 -5.251 6.056 1.00 98.38 131 LEU A CA 1
ATOM 1033 C C . LEU A 1 131 ? -1.241 -4.427 4.890 1.00 98.38 131 LEU A C 1
ATOM 1035 O O . LEU A 1 131 ? -1.873 -3.458 4.488 1.00 98.38 131 LEU A O 1
ATOM 1039 N N . HIS A 1 132 ? -0.127 -4.838 4.279 1.00 98.00 132 HIS A N 1
ATOM 1040 C CA . HIS A 1 132 ? 0.440 -4.138 3.119 1.00 98.00 132 HIS A CA 1
ATOM 1041 C C . HIS A 1 132 ? -0.215 -4.498 1.779 1.00 98.00 132 HIS A C 1
ATOM 1043 O O . HIS A 1 132 ? 0.239 -4.019 0.725 1.00 98.00 132 HIS A O 1
ATOM 1049 N N . ALA A 1 133 ? -1.276 -5.313 1.813 1.00 98.44 133 ALA A N 1
ATOM 1050 C CA . ALA A 1 133 ? -2.036 -5.763 0.659 1.00 98.44 133 ALA A CA 1
ATOM 1051 C C . ALA A 1 133 ? -1.139 -6.356 -0.438 1.00 98.44 133 ALA A C 1
ATOM 1053 O O . ALA A 1 133 ? -1.253 -5.997 -1.609 1.00 98.44 133 ALA A O 1
ATOM 1054 N N . LEU A 1 134 ? -0.194 -7.217 -0.059 1.00 98.00 134 LEU A N 1
ATOM 1055 C CA . LEU A 1 134 ? 0.737 -7.858 -0.987 1.00 98.00 134 LEU A CA 1
ATOM 1056 C C . LEU A 1 134 ? 0.183 -9.232 -1.387 1.00 98.00 134 LEU A C 1
ATOM 1058 O O . LEU A 1 134 ? 0.144 -10.123 -0.540 1.00 98.00 134 LEU A O 1
ATOM 1062 N N . PRO A 1 135 ? -0.254 -9.449 -2.641 1.00 96.19 135 PRO A N 1
ATOM 1063 C CA . PRO A 1 135 ? -0.658 -10.782 -3.082 1.00 96.19 135 PRO A CA 1
ATOM 1064 C C . PRO A 1 135 ? 0.467 -11.805 -2.869 1.00 96.19 135 PRO A C 1
ATOM 1066 O O . PRO A 1 135 ? 1.650 -11.461 -2.843 1.00 96.19 135 PRO A O 1
ATOM 1069 N N . GLU A 1 136 ? 0.128 -13.075 -2.686 1.00 94.81 136 GLU A N 1
ATOM 1070 C CA . GLU A 1 136 ? 1.150 -14.122 -2.681 1.00 94.81 136 GLU A CA 1
ATOM 1071 C C . GLU A 1 136 ? 1.781 -14.242 -4.076 1.00 94.81 136 GLU A C 1
ATOM 1073 O O . GLU A 1 136 ? 1.077 -14.164 -5.085 1.00 94.81 136 GLU A O 1
ATOM 1078 N N . GLY A 1 137 ? 3.112 -14.352 -4.126 1.00 96.25 137 GLY A N 1
ATOM 1079 C CA . GLY A 1 137 ? 3.879 -14.375 -5.372 1.00 96.25 137 GLY A CA 1
ATOM 1080 C C . GLY A 1 137 ? 3.777 -13.098 -6.216 1.00 96.25 137 GLY A C 1
ATOM 1081 O O . GLY A 1 137 ? 3.983 -13.119 -7.429 1.00 96.25 137 GLY A O 1
ATOM 1082 N N . TRP A 1 138 ? 3.409 -11.966 -5.608 1.00 98.00 138 TRP A N 1
ATOM 1083 C CA . TRP A 1 138 ? 3.242 -10.706 -6.335 1.00 98.00 138 TRP A CA 1
ATOM 1084 C C . TRP A 1 138 ? 4.518 -10.265 -7.055 1.00 98.00 138 TRP A C 1
ATOM 1086 O O . TRP A 1 138 ? 4.453 -9.600 -8.085 1.00 98.00 138 TRP A O 1
ATOM 1096 N N . GLU A 1 139 ? 5.671 -10.635 -6.508 1.00 97.50 139 GLU A N 1
ATOM 1097 C CA . GLU A 1 139 ? 6.980 -10.273 -7.018 1.00 97.50 139 GLU A CA 1
ATOM 1098 C C . GLU A 1 139 ? 7.320 -10.953 -8.353 1.00 97.50 139 GLU A C 1
ATOM 1100 O O . GLU A 1 139 ? 8.229 -10.490 -9.041 1.00 97.50 139 GLU A O 1
ATOM 1105 N N . GLN A 1 140 ? 6.592 -12.016 -8.729 1.00 97.75 140 GLN A N 1
ATOM 1106 C CA . GLN A 1 140 ? 6.698 -12.674 -10.037 1.00 97.75 140 GLN A CA 1
ATOM 1107 C C . GLN A 1 140 ? 5.620 -12.226 -11.036 1.00 97.75 140 GLN A C 1
ATOM 1109 O O . GLN A 1 140 ? 5.642 -12.670 -12.183 1.00 97.75 140 GLN A O 1
ATOM 1114 N N . LEU A 1 141 ? 4.662 -11.393 -10.622 1.00 98.06 141 LEU A N 1
ATOM 1115 C CA . LEU A 1 141 ? 3.576 -10.961 -11.499 1.00 98.06 141 LEU A CA 1
ATOM 1116 C C . LEU A 1 141 ? 4.037 -9.882 -12.476 1.00 98.06 141 LEU A C 1
ATOM 1118 O O . LEU A 1 141 ? 4.848 -9.012 -12.150 1.00 98.06 141 LEU A O 1
ATOM 1122 N N . GLU A 1 142 ? 3.409 -9.873 -13.647 1.00 97.81 142 GLU A N 1
ATOM 1123 C CA . GLU A 1 142 ? 3.471 -8.729 -14.547 1.00 97.81 142 GLU A CA 1
ATOM 1124 C C . GLU A 1 142 ? 2.836 -7.496 -13.895 1.00 97.81 142 GLU A C 1
ATOM 1126 O O . GLU A 1 142 ? 1.885 -7.589 -13.113 1.00 97.81 142 GLU A O 1
ATOM 1131 N N . TYR A 1 143 ? 3.342 -6.312 -14.242 1.00 98.19 143 TYR A N 1
ATOM 1132 C CA . TYR A 1 143 ? 2.998 -5.079 -13.530 1.00 98.19 143 TYR A CA 1
ATOM 1133 C C . TYR A 1 143 ? 1.491 -4.786 -13.479 1.00 98.19 143 TYR A C 1
ATOM 1135 O O . TYR A 1 143 ? 0.969 -4.396 -12.436 1.00 98.19 143 TYR A O 1
ATOM 1143 N N . GLU A 1 144 ? 0.774 -4.978 -14.587 1.00 97.44 144 GLU A N 1
ATOM 1144 C CA . GLU A 1 144 ? -0.666 -4.692 -14.640 1.00 97.44 144 GLU A CA 1
ATOM 1145 C C . GLU A 1 144 ? -1.488 -5.685 -13.815 1.00 97.44 144 GLU A C 1
ATOM 1147 O O . GLU A 1 144 ? -2.409 -5.286 -13.101 1.00 97.44 144 GLU A O 1
ATOM 1152 N N . GLU A 1 145 ? -1.105 -6.961 -13.838 1.00 98.31 145 GLU A N 1
ATOM 1153 C CA . GLU A 1 145 ? -1.739 -7.987 -13.016 1.00 98.31 145 GLU A CA 1
ATOM 1154 C C . GLU A 1 145 ? -1.493 -7.728 -11.525 1.00 98.31 145 GLU A C 1
ATOM 1156 O O . GLU A 1 145 ? -2.415 -7.812 -10.707 1.00 98.31 145 GLU A O 1
ATOM 1161 N N . PHE A 1 146 ? -0.267 -7.337 -11.168 1.00 98.62 146 PHE A N 1
ATOM 1162 C CA . PHE A 1 146 ? 0.067 -6.901 -9.819 1.00 98.62 146 PHE A CA 1
ATOM 1163 C C . PHE A 1 146 ? -0.830 -5.748 -9.355 1.00 98.62 146 PHE A C 1
ATOM 1165 O O . PHE A 1 146 ? -1.400 -5.821 -8.263 1.00 98.62 146 PHE A O 1
ATOM 1172 N N . LEU A 1 147 ? -0.984 -4.697 -10.171 1.00 98.50 147 LEU A N 1
ATOM 1173 C CA . LEU A 1 147 ? -1.827 -3.553 -9.824 1.00 98.50 147 LEU A CA 1
ATOM 1174 C C . LEU A 1 147 ? -3.279 -3.980 -9.589 1.00 98.50 147 LEU A C 1
ATOM 1176 O O . LEU A 1 147 ? -3.878 -3.560 -8.599 1.00 98.50 147 LEU A O 1
ATOM 1180 N N . GLU A 1 148 ? -3.841 -4.817 -10.462 1.00 98.19 148 GLU A N 1
ATOM 1181 C CA . GLU A 1 148 ? -5.217 -5.299 -10.326 1.00 98.19 148 GLU A CA 1
ATOM 1182 C C . GLU A 1 148 ? -5.411 -6.097 -9.030 1.00 98.19 148 GLU A C 1
ATOM 1184 O O . GLU A 1 148 ? -6.292 -5.780 -8.223 1.00 98.19 148 GLU A O 1
ATOM 1189 N N . ARG A 1 149 ? -4.559 -7.102 -8.788 1.00 98.50 149 ARG A N 1
ATOM 1190 C CA . ARG A 1 149 ? -4.651 -7.945 -7.589 1.00 98.50 149 ARG A CA 1
ATOM 1191 C C . ARG A 1 149 ? -4.444 -7.123 -6.321 1.00 98.50 149 ARG A C 1
ATOM 1193 O O . ARG A 1 149 ? -5.214 -7.248 -5.369 1.00 98.50 149 ARG A O 1
ATOM 1200 N N . ARG A 1 150 ? -3.458 -6.223 -6.308 1.00 98.44 150 ARG A N 1
ATOM 1201 C CA . ARG A 1 150 ? -3.171 -5.388 -5.138 1.00 98.44 150 ARG A CA 1
ATOM 1202 C C . ARG A 1 150 ? -4.311 -4.424 -4.814 1.00 98.44 150 ARG A C 1
ATOM 1204 O O . ARG A 1 150 ? -4.607 -4.245 -3.638 1.00 98.44 150 ARG A O 1
ATOM 1211 N N . ARG A 1 151 ? -5.020 -3.860 -5.802 1.00 98.56 151 ARG A N 1
ATOM 1212 C CA . ARG A 1 151 ? -6.218 -3.029 -5.539 1.00 98.56 151 ARG A CA 1
ATOM 1213 C C . ARG A 1 151 ? -7.312 -3.809 -4.810 1.00 98.56 151 ARG A C 1
ATOM 1215 O O . ARG A 1 151 ? -7.876 -3.287 -3.851 1.00 98.56 151 ARG A O 1
ATOM 1222 N N . LYS A 1 152 ? -7.565 -5.062 -5.204 1.00 98.44 152 LYS A N 1
ATOM 1223 C CA . LYS A 1 152 ? -8.531 -5.945 -4.521 1.00 98.44 152 LYS A CA 1
ATOM 1224 C C . LYS A 1 152 ? -8.116 -6.213 -3.071 1.00 98.44 152 LYS A C 1
ATOM 1226 O O . LYS A 1 152 ? -8.938 -6.119 -2.164 1.00 98.44 152 LYS A O 1
ATOM 1231 N N . HIS A 1 153 ? -6.829 -6.457 -2.830 1.00 98.62 153 HIS A N 1
ATOM 1232 C CA . HIS A 1 153 ? -6.312 -6.654 -1.474 1.00 98.62 153 HIS A CA 1
ATOM 1233 C C . HIS A 1 153 ? -6.374 -5.368 -0.631 1.00 98.62 153 HIS A C 1
ATOM 1235 O O . HIS A 1 153 ? -6.773 -5.426 0.527 1.00 98.62 153 HIS A O 1
ATOM 1241 N N . ILE A 1 154 ? -6.061 -4.197 -1.201 1.00 98.62 154 ILE A N 1
ATOM 1242 C CA . ILE A 1 154 ? -6.206 -2.905 -0.507 1.00 98.62 154 ILE A CA 1
ATOM 1243 C C . ILE A 1 154 ? -7.672 -2.684 -0.108 1.00 98.62 154 ILE A C 1
ATOM 1245 O O . ILE A 1 154 ? -7.950 -2.306 1.029 1.00 98.62 154 ILE A O 1
ATOM 1249 N N . ALA A 1 155 ? -8.618 -2.967 -1.009 1.00 98.50 155 ALA A N 1
ATOM 1250 C CA . ALA A 1 155 ? -10.045 -2.880 -0.705 1.00 98.50 155 ALA A CA 1
ATOM 1251 C C . ALA A 1 155 ? -10.446 -3.804 0.460 1.00 98.50 155 ALA A C 1
ATOM 1253 O O . ALA A 1 155 ? -11.208 -3.385 1.332 1.00 98.50 155 ALA A O 1
ATOM 1254 N N . LEU A 1 156 ? -9.885 -5.017 0.535 1.00 98.25 156 LEU A N 1
ATOM 1255 C CA . LEU A 1 156 ? -10.115 -5.944 1.647 1.00 98.25 156 LEU A CA 1
ATOM 1256 C C . LEU A 1 156 ? -9.563 -5.422 2.984 1.00 98.25 156 LEU A C 1
ATOM 1258 O O . LEU A 1 156 ? -10.241 -5.536 4.008 1.00 98.25 156 LEU A O 1
ATOM 1262 N N . VAL A 1 157 ? -8.372 -4.815 2.991 1.00 98.62 157 VAL A N 1
ATOM 1263 C CA . VAL A 1 157 ? -7.805 -4.182 4.198 1.00 98.62 157 VAL A CA 1
ATOM 1264 C C . VAL A 1 157 ? -8.721 -3.058 4.688 1.00 98.62 157 VAL A C 1
ATOM 1266 O 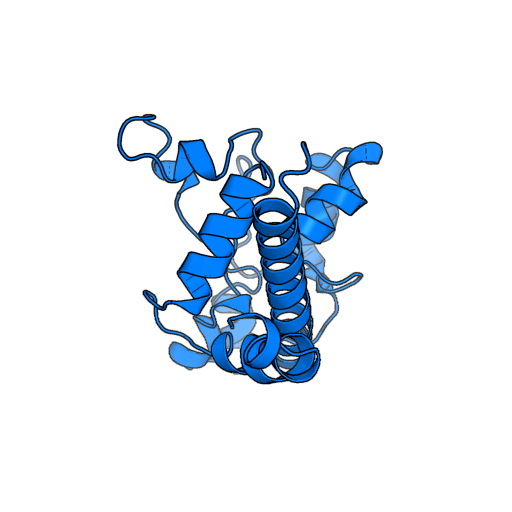O . VAL A 1 157 ? -9.052 -2.994 5.873 1.00 98.62 157 VAL A O 1
ATOM 1269 N N . ILE A 1 158 ? -9.206 -2.217 3.771 1.00 98.31 158 ILE A N 1
ATOM 1270 C CA . ILE A 1 158 ? -10.128 -1.118 4.093 1.00 98.31 158 ILE A CA 1
ATOM 1271 C C . ILE A 1 158 ? -11.455 -1.651 4.631 1.00 98.31 158 ILE A C 1
ATOM 1273 O O . ILE A 1 158 ? -11.939 -1.154 5.647 1.00 98.31 158 ILE A O 1
ATOM 1277 N N . ARG A 1 159 ? -12.027 -2.684 4.000 1.00 97.56 159 ARG A N 1
ATOM 1278 C CA . ARG A 1 159 ? -13.248 -3.347 4.479 1.00 97.56 159 ARG A CA 1
ATOM 1279 C C . ARG A 1 159 ? -13.066 -3.890 5.894 1.00 97.56 159 ARG A C 1
ATOM 1281 O O . ARG A 1 159 ? -13.922 -3.673 6.743 1.00 97.56 159 ARG A O 1
ATOM 1288 N N . THR A 1 160 ? -11.934 -4.536 6.160 1.00 97.50 160 THR A N 1
ATOM 1289 C CA . THR A 1 160 ? -11.620 -5.115 7.475 1.00 97.50 160 THR A CA 1
ATOM 1290 C C . THR A 1 160 ? -11.522 -4.035 8.552 1.00 97.50 160 THR A C 1
ATOM 1292 O O . THR A 1 160 ? -12.104 -4.172 9.629 1.00 97.50 160 THR A O 1
ATOM 1295 N N . ALA A 1 161 ? -10.851 -2.921 8.253 1.00 97.31 161 ALA A N 1
ATOM 1296 C CA . ALA A 1 161 ? -10.806 -1.762 9.139 1.00 97.31 161 ALA A CA 1
ATOM 1297 C C . ALA A 1 161 ? -12.199 -1.146 9.363 1.00 97.31 161 ALA A C 1
ATOM 1299 O O . ALA A 1 161 ? -12.569 -0.833 10.494 1.00 97.31 161 ALA A O 1
ATOM 1300 N N . PHE A 1 162 ? -13.003 -1.014 8.306 1.00 95.50 162 PHE A N 1
ATOM 1301 C CA . PHE A 1 162 ? -14.381 -0.536 8.409 1.00 95.50 162 PHE A CA 1
ATOM 1302 C C . PHE A 1 162 ? -15.233 -1.440 9.310 1.00 95.50 162 PHE A C 1
ATOM 1304 O O . PHE A 1 162 ? -15.946 -0.946 10.185 1.00 95.50 162 PHE A O 1
ATOM 1311 N N . ASP A 1 163 ? -15.137 -2.759 9.145 1.00 94.25 163 ASP A N 1
ATOM 1312 C CA . ASP A 1 163 ? -15.865 -3.714 9.977 1.00 94.25 163 ASP A CA 1
ATOM 1313 C C . ASP A 1 163 ? -15.431 -3.644 11.443 1.00 94.25 163 ASP A C 1
ATOM 1315 O O . ASP A 1 163 ? -16.288 -3.689 12.325 1.00 94.25 163 ASP A O 1
ATOM 1319 N N . LYS A 1 164 ? -14.139 -3.432 11.713 1.00 93.94 164 LYS A N 1
ATOM 1320 C CA . LYS A 1 164 ? -13.627 -3.177 13.065 1.00 93.94 164 LYS A CA 1
ATOM 1321 C C . LYS A 1 164 ? -14.255 -1.931 13.700 1.00 93.94 164 LYS A C 1
ATOM 1323 O O . LYS A 1 164 ? -14.708 -2.004 14.841 1.00 93.94 164 LYS A O 1
ATOM 1328 N N . LEU A 1 165 ? -14.340 -0.812 12.969 1.00 92.31 165 LEU A N 1
ATOM 1329 C CA . LEU A 1 165 ? -15.030 0.400 13.450 1.00 92.31 165 LEU A CA 1
ATOM 1330 C C . LEU A 1 165 ? -16.506 0.133 13.734 1.00 92.31 165 LEU A C 1
ATOM 1332 O O . LEU A 1 165 ? -17.051 0.617 14.722 1.00 92.31 165 LEU A O 1
ATOM 1336 N N . ARG A 1 166 ? -17.156 -0.632 12.856 1.00 90.38 166 ARG A N 1
ATOM 1337 C CA . ARG A 1 166 ? -18.585 -0.926 12.941 1.00 90.38 166 ARG A CA 1
ATOM 1338 C C . ARG A 1 166 ? -18.930 -1.820 14.131 1.00 90.38 166 ARG A C 1
ATOM 1340 O O . ARG A 1 166 ? -20.000 -1.649 14.709 1.00 90.38 166 ARG A O 1
ATOM 1347 N N . THR A 1 167 ? -18.086 -2.795 14.464 1.00 88.69 167 THR A N 1
ATOM 1348 C CA . THR A 1 167 ? -18.351 -3.760 15.545 1.00 88.69 167 THR A CA 1
ATOM 1349 C C . THR A 1 167 ? -17.737 -3.359 16.883 1.00 88.69 167 THR A C 1
ATOM 1351 O O . THR A 1 167 ? -18.134 -3.909 17.906 1.00 88.69 167 THR A O 1
ATOM 1354 N N . GLY A 1 168 ? -16.783 -2.422 16.896 1.00 79.38 168 GLY A N 1
ATOM 1355 C CA . GLY A 1 168 ? -16.054 -2.031 18.105 1.00 79.38 168 GLY A CA 1
ATOM 1356 C C . GLY A 1 168 ? -15.097 -3.111 18.622 1.00 79.38 168 GLY A C 1
ATOM 1357 O O . GLY A 1 168 ? -14.658 -3.039 19.767 1.00 79.38 168 GLY A O 1
ATOM 1358 N N . ALA A 1 169 ? -14.783 -4.127 17.812 1.00 69.50 169 ALA A N 1
ATOM 1359 C CA . ALA A 1 169 ? -13.902 -5.215 18.220 1.00 69.50 169 ALA A CA 1
ATOM 1360 C C . ALA A 1 169 ? -12.450 -4.730 18.422 1.00 69.50 169 ALA A C 1
ATOM 1362 O O . ALA A 1 169 ? -11.872 -4.055 17.559 1.00 69.50 169 ALA A O 1
ATOM 1363 N N . ALA A 1 170 ? -11.837 -5.107 19.552 1.00 54.97 170 ALA A N 1
ATOM 1364 C CA . ALA A 1 170 ? -10.410 -4.894 19.819 1.00 54.97 170 ALA A CA 1
ATOM 1365 C C . ALA A 1 170 ? -9.525 -5.670 18.816 1.00 54.97 170 ALA A C 1
ATOM 1367 O O . ALA A 1 170 ? -10.012 -6.563 18.125 1.00 54.97 170 ALA A O 1
ATOM 1368 N N . ALA A 1 171 ? -8.281 -5.210 18.619 1.00 52.28 171 ALA A N 1
ATOM 1369 C CA . ALA A 1 171 ? -7.346 -5.740 17.611 1.00 52.28 171 ALA A CA 1
ATOM 1370 C C . ALA A 1 171 ? -6.644 -7.004 18.103 1.00 52.28 171 ALA A C 1
ATOM 1372 O O . ALA A 1 171 ? -6.442 -7.093 19.332 1.00 52.28 171 ALA A O 1
#

Secondary structure (DSSP, 8-state):
-GGGTS-HHIIIIIHHHHT----SS-HHHHHHHHHHHHTTPBPBTSS-BHHHHH-TTSS-GGGG-EEESS-HHHHHHTT---HHHHT-GGGEEEB-PPTT---SS--HHHHHHHHHHHHS-GGGHHHHHHHTT--TTGGGS-HHHHHHHHHHHHHHHHHHHHHHHHHT---